Protein AF-A0A6B9FVR4-F1 (afdb_monomer_lite)

Radius of gyration: 18.65 Å; chains: 1; bounding box: 41×23×58 Å

Sequence (85 aa):
MRWAVGISGRSKVYAADVTMIFPGAGRGRPRGRYVPDQVSVATETIMADMSGRSVTWRRGTKGQLHTRLCTLRLRSATTTVMPTL

Organism: NCBI:txid908290

Foldseek 3Di:
DDDDDPDDQQFWWAALPWDFDLPPDDPDDRDPGTDTPDDTDGNNVVVVPDDFDWDWDDDDDPDIDIDTDDDHDIGGPDPDDDDDD

Secondary structure (DSSP, 8-state):
--------TTSEEEETT--EEPPP--SSS---S-EESS--EEHHHHHHHS-PEEEEE--STT-PEEEEE----EEE--S--PPP-

Structure (mmCIF, N/CA/C/O backbone):
data_AF-A0A6B9FVR4-F1
#
_entry.id   AF-A0A6B9FVR4-F1
#
loop_
_atom_site.group_PDB
_atom_site.id
_atom_site.type_symbol
_atom_site.label_atom_id
_atom_site.label_alt_id
_atom_site.label_comp_id
_atom_site.label_asym_id
_atom_site.label_entity_id
_atom_site.label_seq_id
_atom_site.pdbx_PDB_ins_code
_atom_site.Cartn_x
_atom_site.Cartn_y
_atom_site.Cartn_z
_atom_site.occupancy
_atom_site.B_iso_or_equiv
_atom_site.auth_seq_id
_atom_site.auth_comp_id
_atom_site.auth_asym_id
_atom_site.auth_atom_id
_atom_site.pdbx_PDB_model_num
ATOM 1 N N . MET A 1 1 ? 11.437 -12.831 10.445 1.00 34.84 1 MET A N 1
ATOM 2 C CA . MET A 1 1 ? 10.997 -11.699 11.292 1.00 34.84 1 MET A CA 1
ATOM 3 C C . MET A 1 1 ? 10.409 -10.614 10.394 1.00 34.84 1 MET A C 1
ATOM 5 O O . MET A 1 1 ? 11.011 -10.333 9.367 1.00 34.84 1 MET A O 1
ATOM 9 N N . ARG A 1 2 ? 9.213 -10.088 10.694 1.00 48.78 2 ARG A N 1
ATOM 10 C CA . ARG A 1 2 ? 8.508 -9.088 9.866 1.00 48.78 2 ARG A CA 1
ATOM 11 C C . ARG A 1 2 ? 8.394 -7.799 10.674 1.00 48.78 2 ARG A C 1
ATOM 13 O O . ARG A 1 2 ? 7.532 -7.687 11.535 1.00 48.78 2 ARG A O 1
ATOM 20 N N . TRP A 1 3 ? 9.324 -6.882 10.461 1.00 43.22 3 TRP A N 1
ATOM 21 C CA . TRP A 1 3 ? 9.260 -5.538 11.018 1.00 43.22 3 TRP A CA 1
ATOM 22 C C . TRP A 1 3 ? 8.157 -4.749 10.299 1.00 43.22 3 TRP A C 1
ATOM 24 O O . TRP A 1 3 ? 7.983 -4.880 9.088 1.00 43.22 3 TRP A O 1
ATOM 34 N N . ALA A 1 4 ? 7.398 -3.955 11.052 1.00 51.75 4 ALA A N 1
ATOM 35 C CA . ALA A 1 4 ? 6.433 -3.002 10.522 1.00 51.75 4 ALA A CA 1
ATOM 36 C C . ALA A 1 4 ? 7.018 -1.601 10.718 1.00 51.75 4 ALA A C 1
ATOM 38 O O . ALA A 1 4 ? 7.229 -1.170 11.848 1.00 51.75 4 ALA A O 1
ATOM 39 N N . VAL A 1 5 ? 7.322 -0.910 9.622 1.00 61.44 5 VAL A N 1
ATOM 40 C CA . VAL A 1 5 ? 7.736 0.498 9.649 1.00 61.44 5 VAL A CA 1
ATOM 41 C C . VAL A 1 5 ? 6.499 1.340 9.353 1.00 61.44 5 VAL A C 1
ATOM 43 O O . VAL A 1 5 ? 5.756 1.035 8.422 1.00 61.44 5 VAL A O 1
ATOM 46 N N . GLY A 1 6 ? 6.258 2.381 10.152 1.00 69.88 6 GLY A N 1
ATOM 47 C CA . GLY A 1 6 ? 5.235 3.385 9.858 1.00 69.88 6 GLY A CA 1
ATOM 48 C C . GLY A 1 6 ? 5.639 4.178 8.618 1.00 69.88 6 GLY A C 1
ATOM 49 O O . GLY A 1 6 ? 6.452 5.094 8.706 1.00 69.88 6 GLY A O 1
ATOM 50 N N . ILE A 1 7 ? 5.126 3.787 7.453 1.00 74.62 7 ILE A N 1
ATOM 51 C CA . ILE A 1 7 ? 5.406 4.446 6.173 1.00 74.62 7 ILE A CA 1
ATOM 52 C C . ILE A 1 7 ? 4.423 5.607 5.994 1.00 74.62 7 ILE A C 1
ATOM 54 O O . ILE A 1 7 ? 3.230 5.466 6.262 1.00 74.62 7 ILE A O 1
ATOM 58 N N . SER A 1 8 ? 4.914 6.762 5.538 1.00 80.44 8 SER A N 1
ATOM 59 C CA . SER A 1 8 ? 4.045 7.899 5.220 1.00 80.44 8 SER A CA 1
ATOM 60 C C . SER A 1 8 ? 3.219 7.614 3.960 1.00 80.44 8 SER A C 1
ATOM 62 O O . SER A 1 8 ? 3.739 7.051 2.999 1.00 80.44 8 SER A O 1
ATOM 64 N N . GLY A 1 9 ? 1.962 8.065 3.902 1.00 80.00 9 GLY A N 1
ATOM 65 C CA . GLY A 1 9 ? 1.114 7.881 2.712 1.00 80.00 9 GLY A CA 1
ATOM 66 C C . GLY A 1 9 ? 1.721 8.452 1.419 1.00 80.00 9 GLY A C 1
ATOM 67 O O . GLY A 1 9 ? 1.531 7.900 0.335 1.00 80.00 9 GLY A O 1
ATOM 68 N N . ARG A 1 10 ? 2.547 9.501 1.543 1.00 84.00 10 ARG A N 1
ATOM 69 C CA . ARG A 1 10 ? 3.246 10.163 0.428 1.00 84.00 10 ARG A CA 1
ATOM 70 C C . ARG A 1 10 ? 4.500 9.430 -0.048 1.00 84.00 10 ARG A C 1
ATOM 72 O O . ARG A 1 10 ? 5.045 9.783 -1.093 1.00 84.00 10 ARG A O 1
ATOM 79 N N . SER A 1 11 ? 4.975 8.430 0.692 1.00 84.00 11 SER A N 1
ATOM 80 C CA . SER A 1 11 ? 6.152 7.655 0.307 1.00 84.00 11 SER A CA 1
ATOM 81 C C . SER A 1 11 ? 5.888 6.900 -0.995 1.00 84.00 11 SER A C 1
ATOM 83 O O . SER A 1 11 ? 4.833 6.283 -1.169 1.00 84.00 11 SER A O 1
ATOM 85 N N . LYS A 1 12 ? 6.865 6.943 -1.904 1.00 85.94 12 LYS A N 1
ATOM 86 C CA . LYS A 1 12 ? 6.845 6.180 -3.153 1.00 85.94 12 LYS A CA 1
ATOM 87 C C . LYS A 1 12 ? 7.270 4.741 -2.890 1.00 85.94 12 LYS A C 1
ATOM 89 O O . LYS A 1 12 ? 8.311 4.489 -2.281 1.00 85.94 12 LYS A O 1
ATOM 94 N N . VAL A 1 13 ? 6.457 3.808 -3.360 1.00 84.62 13 VAL A N 1
ATOM 95 C CA . VAL A 1 13 ? 6.650 2.370 -3.197 1.00 84.62 13 VAL A CA 1
ATOM 96 C C . VAL A 1 13 ? 6.379 1.664 -4.519 1.00 84.62 13 VAL A C 1
ATOM 98 O O . VAL A 1 13 ? 5.639 2.157 -5.372 1.00 84.62 13 VAL A O 1
ATOM 101 N N . TYR A 1 14 ? 6.994 0.504 -4.673 1.00 85.75 14 TYR A N 1
ATOM 102 C CA . TYR A 1 14 ? 6.675 -0.461 -5.710 1.00 85.75 14 TYR A CA 1
ATOM 103 C C . TYR A 1 14 ? 5.926 -1.643 -5.092 1.00 85.75 14 TYR A C 1
ATOM 105 O O . TYR A 1 14 ? 6.069 -1.930 -3.892 1.00 85.75 14 TYR A O 1
ATOM 113 N N . ALA A 1 15 ? 5.160 -2.350 -5.920 1.00 79.06 15 ALA A N 1
ATOM 114 C CA . ALA A 1 15 ? 4.593 -3.634 -5.543 1.00 79.06 15 ALA A CA 1
ATOM 115 C C . ALA A 1 15 ? 5.716 -4.652 -5.243 1.00 79.06 15 ALA A C 1
ATOM 117 O O . ALA A 1 15 ? 6.873 -4.480 -5.641 1.00 79.06 15 ALA A O 1
ATOM 118 N N . ALA A 1 16 ? 5.415 -5.677 -4.441 1.00 78.88 16 ALA A N 1
ATOM 119 C CA . ALA A 1 16 ? 6.433 -6.623 -3.969 1.00 78.88 16 ALA A CA 1
ATOM 120 C C . ALA A 1 16 ? 7.082 -7.449 -5.094 1.00 78.88 16 ALA A C 1
ATOM 122 O O . ALA A 1 16 ? 8.192 -7.946 -4.912 1.00 78.88 16 ALA A O 1
ATOM 123 N N . ASP A 1 17 ? 6.387 -7.591 -6.216 1.00 77.94 17 ASP A N 1
ATOM 124 C CA . ASP A 1 17 ? 6.741 -8.330 -7.427 1.00 77.94 17 ASP A CA 1
ATOM 125 C C . ASP A 1 17 ? 7.565 -7.510 -8.433 1.00 77.94 17 ASP A C 1
ATOM 127 O O . ASP A 1 17 ? 7.952 -8.045 -9.469 1.00 77.94 17 ASP A O 1
ATOM 131 N N . VAL A 1 18 ? 7.885 -6.244 -8.126 1.00 80.12 18 VAL A N 1
ATOM 132 C CA . VAL A 1 18 ? 8.684 -5.392 -9.019 1.00 80.12 18 VAL A CA 1
ATOM 133 C C . VAL A 1 18 ? 10.027 -6.046 -9.349 1.00 80.12 18 VAL A C 1
ATOM 135 O O . VAL A 1 18 ? 10.815 -6.408 -8.457 1.00 80.12 18 VAL A O 1
ATOM 138 N N . THR A 1 19 ? 10.306 -6.151 -10.644 1.00 79.00 19 THR A N 1
ATOM 139 C CA . THR A 1 19 ? 11.548 -6.704 -11.170 1.00 79.00 19 THR A CA 1
ATOM 140 C C . THR A 1 19 ? 12.419 -5.579 -11.714 1.00 79.00 19 THR A C 1
ATOM 142 O O . THR A 1 19 ? 11.972 -4.654 -12.387 1.00 79.00 19 THR A O 1
ATOM 145 N N . MET A 1 20 ? 13.710 -5.637 -11.400 1.00 75.00 20 MET A N 1
ATOM 146 C CA . MET A 1 20 ? 14.684 -4.706 -11.958 1.00 75.00 20 MET A CA 1
ATOM 147 C C . MET A 1 20 ? 15.127 -5.252 -13.312 1.00 75.00 20 MET A C 1
ATOM 149 O O . MET A 1 20 ? 15.916 -6.192 -13.376 1.00 75.00 20 MET A O 1
ATOM 153 N N . ILE A 1 21 ? 14.607 -4.678 -14.392 1.00 76.50 21 ILE A N 1
ATOM 154 C CA . ILE A 1 21 ? 14.971 -5.064 -15.754 1.00 76.50 21 ILE A CA 1
ATOM 155 C C . ILE A 1 21 ? 16.156 -4.235 -16.240 1.00 76.50 21 ILE A C 1
ATOM 157 O O . ILE A 1 21 ? 16.258 -3.026 -16.001 1.00 76.50 21 ILE A O 1
ATOM 161 N N . PHE A 1 22 ? 17.076 -4.899 -16.942 1.00 68.81 22 PHE A N 1
ATOM 162 C CA . PHE A 1 22 ? 18.067 -4.184 -17.729 1.00 68.81 22 PHE A CA 1
ATOM 163 C C . PHE A 1 22 ? 17.333 -3.561 -18.922 1.00 68.81 22 PHE A C 1
ATOM 165 O O . PHE A 1 22 ? 16.723 -4.296 -19.705 1.00 68.81 22 PHE A O 1
ATOM 172 N N . PRO A 1 23 ? 17.329 -2.228 -19.072 1.00 66.44 23 P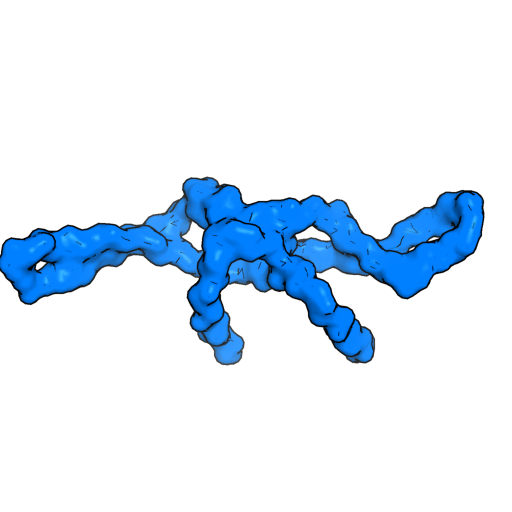RO A N 1
ATOM 173 C CA . PRO A 1 23 ? 16.681 -1.618 -20.220 1.00 66.44 23 PRO A CA 1
ATOM 174 C C . PRO A 1 23 ? 17.416 -2.081 -21.483 1.00 66.44 23 PRO A C 1
ATOM 176 O O . PRO A 1 23 ? 18.623 -1.867 -21.604 1.00 66.44 23 PRO A O 1
ATOM 179 N N . GLY A 1 24 ? 16.698 -2.715 -22.416 1.00 63.31 24 GLY A N 1
ATOM 180 C CA . GLY A 1 24 ? 17.259 -3.108 -23.708 1.00 63.31 24 GLY A CA 1
ATOM 181 C C . GLY A 1 24 ? 17.998 -1.928 -24.342 1.00 63.31 24 GLY A C 1
ATOM 182 O O . GLY A 1 24 ? 17.499 -0.799 -24.335 1.00 63.3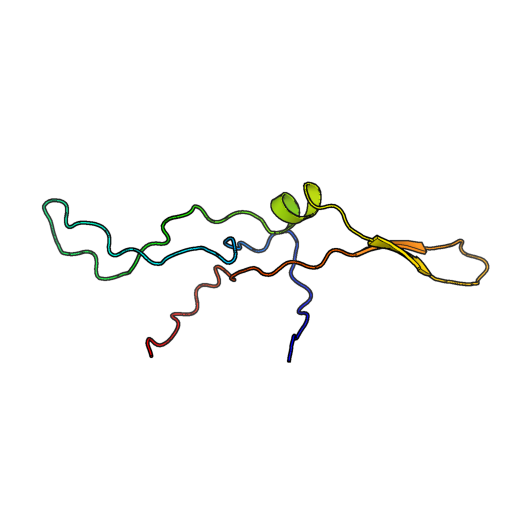1 24 GLY A O 1
ATOM 183 N N . ALA A 1 25 ? 19.221 -2.164 -24.817 1.00 59.38 25 ALA A N 1
ATOM 184 C CA . ALA A 1 25 ? 20.086 -1.111 -25.328 1.00 59.38 25 ALA A CA 1
ATOM 185 C C . ALA A 1 25 ? 19.494 -0.499 -26.613 1.00 59.38 25 ALA A C 1
ATOM 187 O O . ALA A 1 25 ? 19.722 -0.986 -27.715 1.00 59.38 25 ALA A O 1
ATOM 188 N N . GLY A 1 26 ? 18.727 0.586 -26.482 1.00 65.94 26 GLY A N 1
ATOM 189 C CA . GLY A 1 26 ? 18.482 1.502 -27.596 1.00 65.94 26 GLY A CA 1
ATOM 190 C C . GLY A 1 26 ? 19.799 2.164 -28.019 1.00 65.94 26 GLY A C 1
ATOM 191 O O . GLY A 1 26 ? 20.684 2.344 -27.181 1.00 65.94 26 GLY A O 1
ATOM 192 N N . ARG A 1 27 ? 19.946 2.513 -29.309 1.00 65.88 27 ARG A N 1
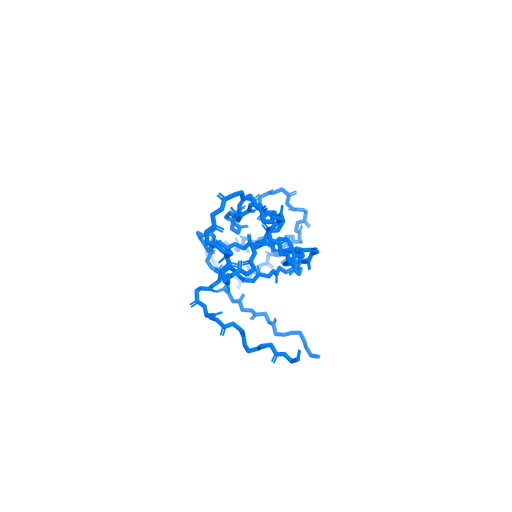ATOM 193 C CA . ARG A 1 27 ? 21.155 3.170 -29.855 1.00 65.88 27 ARG A CA 1
ATOM 194 C C . ARG A 1 27 ? 21.631 4.304 -28.929 1.00 65.88 27 ARG A C 1
ATOM 196 O O . ARG A 1 27 ? 20.893 5.259 -28.704 1.00 65.88 27 ARG A O 1
ATOM 203 N N . GLY A 1 28 ? 22.859 4.199 -28.411 1.00 72.75 28 GLY A N 1
ATOM 204 C CA . GLY A 1 28 ? 23.466 5.177 -27.501 1.00 72.75 28 GLY A CA 1
ATOM 205 C C . GLY A 1 28 ? 24.315 4.535 -26.397 1.00 72.75 28 GLY A C 1
ATOM 206 O O . GLY A 1 28 ? 24.556 3.329 -26.402 1.00 72.75 28 GLY A O 1
ATOM 207 N N . ARG A 1 29 ? 24.786 5.348 -25.440 1.00 65.50 29 ARG A N 1
ATOM 208 C CA . ARG A 1 29 ? 25.549 4.874 -24.271 1.00 65.50 29 ARG A CA 1
ATOM 209 C C . ARG A 1 29 ? 24.697 3.874 -23.472 1.00 65.50 29 ARG A C 1
ATOM 211 O O . ARG A 1 29 ? 23.583 4.241 -23.088 1.00 65.50 29 ARG A O 1
ATOM 218 N N . PRO A 1 30 ? 25.201 2.661 -23.175 1.00 64.44 30 PRO A N 1
ATOM 219 C CA . PRO A 1 30 ? 24.482 1.696 -22.353 1.00 64.44 30 PRO A CA 1
ATOM 220 C C . PRO A 1 30 ? 24.041 2.341 -21.040 1.00 64.44 30 PRO A C 1
ATOM 222 O O . PRO A 1 30 ? 24.838 2.984 -20.347 1.00 64.44 30 PRO A O 1
ATOM 225 N N . ARG A 1 31 ? 22.757 2.208 -20.701 1.00 66.81 31 ARG A N 1
ATOM 226 C CA . ARG A 1 31 ? 22.245 2.701 -19.423 1.00 66.81 31 ARG A CA 1
ATOM 227 C C . ARG A 1 31 ? 22.876 1.862 -18.313 1.00 66.81 31 ARG A C 1
ATOM 229 O O . ARG A 1 31 ? 22.627 0.670 -18.219 1.00 66.81 31 ARG A O 1
ATOM 236 N N . GLY A 1 32 ? 23.689 2.494 -17.468 1.00 65.75 32 GLY A N 1
ATOM 237 C CA . GLY A 1 32 ? 24.393 1.815 -16.373 1.00 65.75 32 GLY A CA 1
ATOM 238 C C . GLY A 1 32 ? 23.531 1.501 -15.145 1.00 65.75 32 GLY A C 1
ATOM 239 O O . GLY A 1 32 ? 24.059 1.025 -14.147 1.00 65.75 32 GLY A O 1
ATOM 240 N N . ARG A 1 33 ? 22.227 1.807 -15.168 1.00 70.62 33 ARG A N 1
ATOM 241 C CA . ARG A 1 33 ? 21.313 1.562 -14.044 1.00 70.62 33 ARG A CA 1
ATOM 242 C C . ARG A 1 33 ? 20.165 0.672 -14.494 1.00 70.62 33 ARG A C 1
ATOM 244 O O . ARG A 1 33 ? 19.540 0.949 -15.517 1.00 70.62 33 ARG A O 1
ATOM 251 N N . TYR A 1 34 ? 19.888 -0.355 -13.695 1.00 70.69 34 TYR A N 1
ATOM 252 C CA . TYR A 1 34 ? 18.660 -1.130 -13.803 1.00 70.69 34 TYR A CA 1
ATOM 253 C C . TYR A 1 34 ? 17.452 -0.211 -13.600 1.00 70.69 34 TYR A C 1
ATOM 255 O O . TYR A 1 34 ? 17.490 0.702 -12.769 1.00 70.69 34 TYR A O 1
ATOM 263 N N . VAL A 1 35 ? 16.387 -0.460 -14.355 1.00 74.94 35 VAL A N 1
ATOM 264 C CA . VAL A 1 35 ? 15.142 0.308 -14.293 1.00 74.94 35 VAL A CA 1
ATOM 265 C C . VAL A 1 35 ? 14.058 -0.617 -13.737 1.00 74.94 35 VAL A C 1
ATOM 267 O O . VAL A 1 35 ? 14.025 -1.788 -14.119 1.00 74.94 35 VAL A O 1
ATOM 270 N N . PRO A 1 36 ? 13.199 -0.146 -12.820 1.00 79.81 36 PRO A N 1
ATOM 271 C CA . PRO A 1 36 ? 12.036 -0.924 -12.417 1.00 79.81 36 PRO A CA 1
ATOM 272 C C . PRO A 1 36 ? 11.110 -1.127 -13.623 1.00 79.81 36 PRO A C 1
ATOM 274 O O . PRO A 1 36 ? 10.874 -0.201 -14.399 1.00 79.81 36 PRO A O 1
ATOM 277 N N . ASP A 1 37 ? 10.586 -2.336 -13.777 1.00 79.19 37 ASP A N 1
ATOM 278 C CA . ASP A 1 37 ? 9.581 -2.681 -14.788 1.00 79.19 37 ASP A CA 1
ATOM 279 C C . ASP A 1 37 ? 8.216 -2.014 -14.540 1.00 79.19 37 ASP A C 1
ATOM 281 O O . ASP A 1 37 ? 7.414 -1.880 -15.464 1.00 79.19 37 ASP A O 1
ATOM 285 N N . GLN A 1 38 ? 7.974 -1.549 -13.311 1.00 79.88 38 GLN A N 1
ATOM 286 C CA . GLN A 1 38 ? 6.739 -0.895 -12.886 1.00 79.88 38 GLN A CA 1
ATOM 287 C C . GLN A 1 38 ? 6.962 0.551 -12.415 1.00 79.88 38 GLN A C 1
ATOM 289 O O . GLN A 1 38 ? 8.013 0.927 -11.888 1.00 79.88 38 GLN A O 1
ATOM 294 N N . VAL A 1 39 ? 5.925 1.380 -12.563 1.00 80.31 39 VAL A N 1
ATOM 295 C CA . VAL A 1 39 ? 5.928 2.778 -12.109 1.00 80.31 39 VAL A CA 1
ATOM 296 C C . VAL A 1 39 ? 5.790 2.845 -10.586 1.00 80.31 39 VAL A C 1
ATOM 298 O O . VAL A 1 39 ? 5.011 2.109 -9.987 1.00 80.31 39 VAL A O 1
ATOM 301 N N . SER A 1 40 ? 6.517 3.766 -9.945 1.00 82.38 40 SER A N 1
ATOM 302 C CA . SER A 1 40 ? 6.367 4.010 -8.503 1.00 82.38 40 SER A CA 1
ATOM 303 C C . SER A 1 40 ? 5.001 4.628 -8.168 1.00 82.38 40 SER A C 1
ATOM 305 O O . SER A 1 40 ? 4.601 5.644 -8.746 1.00 82.38 40 SER A O 1
ATOM 307 N N . VAL A 1 41 ? 4.308 4.063 -7.181 1.00 84.25 41 VAL A N 1
ATOM 308 C CA . VAL A 1 41 ? 2.978 4.506 -6.734 1.00 84.25 41 VAL A CA 1
ATOM 309 C C . VAL A 1 41 ? 3.078 5.083 -5.318 1.00 84.25 41 VAL A C 1
ATOM 311 O O . VAL A 1 41 ? 3.994 4.760 -4.560 1.00 84.25 41 VAL A O 1
ATOM 314 N N . ALA A 1 42 ? 2.188 6.014 -4.964 1.00 84.69 42 ALA A N 1
ATOM 315 C CA . ALA A 1 42 ? 2.110 6.509 -3.591 1.00 84.69 42 ALA A CA 1
ATOM 316 C C . ALA A 1 42 ? 1.540 5.422 -2.669 1.00 84.69 42 ALA A C 1
ATOM 318 O O . ALA A 1 42 ? 0.594 4.722 -3.029 1.00 84.69 42 ALA A O 1
ATOM 319 N N . THR A 1 43 ? 2.095 5.303 -1.464 1.00 84.31 43 THR A N 1
ATOM 320 C CA . THR A 1 43 ? 1.671 4.291 -0.484 1.00 84.31 43 THR A CA 1
ATOM 321 C C . THR A 1 43 ? 0.179 4.409 -0.163 1.00 84.31 43 THR A C 1
ATOM 323 O O . THR A 1 43 ? -0.519 3.403 -0.092 1.00 84.31 43 THR A O 1
ATOM 326 N N . GLU A 1 44 ? -0.326 5.636 -0.034 1.00 84.25 44 GLU A N 1
ATOM 327 C CA . GLU A 1 44 ? -1.738 5.917 0.236 1.00 84.25 44 GLU A CA 1
ATOM 328 C C . GLU A 1 44 ? -2.671 5.394 -0.859 1.00 84.25 44 GLU A C 1
ATOM 330 O O . GLU A 1 44 ? -3.709 4.825 -0.542 1.00 84.25 44 GLU A O 1
ATOM 335 N N . THR A 1 45 ? -2.283 5.502 -2.133 1.00 85.69 45 THR A N 1
ATOM 336 C CA . THR A 1 45 ? -3.081 4.990 -3.257 1.00 85.69 45 THR A CA 1
ATOM 337 C C . THR A 1 45 ? -3.279 3.479 -3.154 1.00 85.69 45 THR A C 1
ATOM 339 O O . THR A 1 45 ? -4.385 2.990 -3.348 1.00 85.69 45 THR A O 1
ATOM 342 N N . ILE A 1 46 ? -2.228 2.742 -2.784 1.00 83.56 46 ILE A N 1
ATOM 343 C CA . ILE A 1 46 ? -2.303 1.286 -2.602 1.00 83.56 46 ILE A CA 1
ATOM 344 C C . ILE A 1 46 ? -3.114 0.936 -1.344 1.00 83.56 46 ILE A C 1
ATOM 346 O O . ILE A 1 46 ? -3.876 -0.028 -1.328 1.00 83.56 46 ILE A O 1
ATOM 350 N N . MET A 1 47 ? -2.961 1.716 -0.271 1.00 82.00 47 MET A N 1
ATOM 351 C CA . MET A 1 47 ? -3.698 1.493 0.974 1.00 82.00 47 MET A CA 1
ATOM 352 C C . MET A 1 47 ? -5.193 1.812 0.855 1.00 82.00 47 MET A C 1
ATOM 354 O O . MET A 1 47 ? -5.989 1.163 1.531 1.00 82.00 47 MET A O 1
ATOM 358 N N . ALA A 1 48 ? -5.575 2.781 0.020 1.00 84.25 48 ALA A N 1
ATOM 359 C CA . ALA A 1 48 ? -6.968 3.163 -0.204 1.00 84.25 48 ALA A CA 1
ATOM 360 C C . ALA A 1 48 ? -7.783 2.024 -0.833 1.00 84.25 48 ALA A C 1
ATOM 362 O O . ALA A 1 48 ? -8.917 1.786 -0.417 1.00 84.25 48 ALA A O 1
ATOM 363 N N . ASP A 1 49 ? -7.178 1.290 -1.770 1.00 84.06 49 ASP A N 1
ATOM 364 C CA . ASP A 1 49 ? -7.801 0.152 -2.455 1.00 84.06 49 ASP A CA 1
ATOM 365 C C . ASP A 1 49 ? -7.869 -1.113 -1.574 1.00 84.06 49 ASP A C 1
ATOM 367 O O . ASP A 1 49 ? -8.678 -2.014 -1.784 1.00 84.06 49 ASP A O 1
ATOM 371 N N . MET A 1 50 ? -7.050 -1.188 -0.521 1.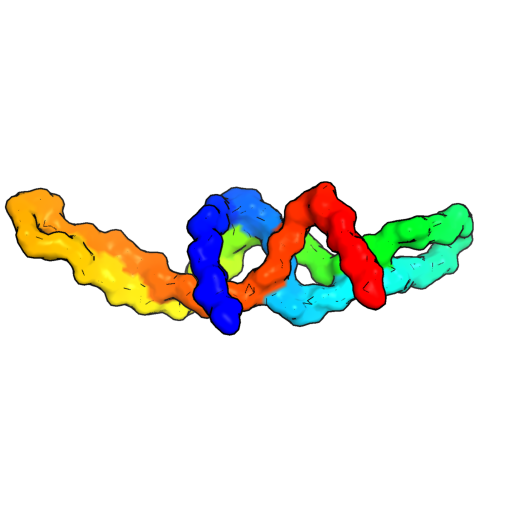00 82.69 50 MET A N 1
ATOM 372 C CA . MET A 1 50 ? -6.931 -2.398 0.288 1.00 82.69 50 MET A CA 1
ATOM 373 C C . MET A 1 50 ? -8.048 -2.568 1.326 1.00 82.69 50 MET A C 1
ATOM 375 O O . MET A 1 50 ? -8.373 -1.666 2.104 1.00 82.69 50 MET A O 1
ATOM 379 N N . SER A 1 51 ? -8.544 -3.803 1.457 1.00 81.62 51 SER A N 1
ATOM 380 C CA . SER A 1 51 ? -9.381 -4.225 2.580 1.00 81.62 51 SER A CA 1
ATOM 381 C C . SER A 1 51 ? -8.567 -4.388 3.875 1.00 81.62 51 SER A C 1
ATOM 383 O O . SER A 1 51 ? -7.863 -5.378 4.063 1.00 81.62 51 SER A O 1
ATOM 385 N N . GLY A 1 52 ? -8.664 -3.416 4.780 1.00 81.94 52 GLY A N 1
ATOM 386 C CA . GLY A 1 52 ? -8.074 -3.486 6.122 1.00 81.94 52 GLY A CA 1
ATOM 387 C C . GLY A 1 52 ? -9.001 -4.038 7.199 1.00 81.94 52 GLY A C 1
ATOM 388 O O . GLY A 1 52 ? -10.219 -4.080 7.035 1.00 81.94 52 GLY A O 1
ATOM 389 N N . ARG A 1 53 ? -8.421 -4.373 8.353 1.00 84.62 53 ARG A N 1
ATOM 390 C CA . ARG A 1 53 ? -9.145 -4.668 9.588 1.00 84.62 53 ARG A CA 1
ATOM 391 C C . ARG A 1 53 ? -9.377 -3.377 10.362 1.00 84.62 53 ARG A C 1
ATOM 393 O O . ARG A 1 53 ? -8.427 -2.709 10.772 1.00 84.62 53 ARG A O 1
ATOM 400 N N . SER A 1 54 ? -10.641 -3.044 10.585 1.00 86.19 54 SER A N 1
ATOM 401 C CA . SER A 1 54 ? -11.000 -1.954 11.487 1.00 86.19 54 SER A CA 1
ATOM 402 C C . SER A 1 54 ? -10.685 -2.361 12.921 1.00 86.19 54 SER A C 1
ATOM 404 O O . SER A 1 54 ? -11.101 -3.425 13.383 1.00 86.19 54 SER A O 1
ATOM 406 N N . VAL A 1 55 ? -9.932 -1.521 13.617 1.00 85.50 55 VAL A N 1
ATOM 407 C CA . VAL A 1 55 ? -9.643 -1.679 15.037 1.00 85.50 55 VAL A CA 1
ATOM 408 C C . VAL A 1 55 ? -10.191 -0.462 15.750 1.00 85.50 55 VAL A C 1
ATOM 410 O O . VAL A 1 55 ? -9.882 0.679 15.406 1.00 85.50 55 VAL A O 1
ATOM 413 N N . THR A 1 56 ? -11.021 -0.724 16.747 1.00 85.31 56 THR A N 1
ATOM 414 C CA . THR A 1 56 ? -11.457 0.274 17.706 1.00 85.31 56 THR A CA 1
ATOM 415 C C . THR A 1 56 ? -10.668 0.080 18.982 1.00 85.31 56 THR A C 1
ATOM 417 O O . THR A 1 56 ? -10.533 -1.031 19.495 1.00 85.31 56 THR A O 1
ATOM 420 N N . TRP A 1 57 ? -10.102 1.161 19.498 1.00 79.81 57 TRP A N 1
ATOM 421 C CA . TRP A 1 57 ? -9.489 1.147 20.818 1.00 79.81 57 TRP A CA 1
ATOM 422 C C . TRP A 1 57 ? -9.972 2.347 21.625 1.00 79.81 57 TRP A C 1
ATOM 424 O O . TRP A 1 57 ? -10.558 3.285 21.080 1.00 79.81 57 TRP A O 1
ATOM 434 N N . ARG A 1 58 ? -9.666 2.311 22.929 1.00 77.50 58 ARG A N 1
ATOM 435 C CA . ARG A 1 58 ? -10.077 3.226 24.015 1.00 77.50 58 ARG A CA 1
ATOM 436 C C . ARG A 1 58 ? -11.376 2.817 24.718 1.00 77.50 58 ARG A C 1
ATOM 438 O O . ARG A 1 58 ? -12.407 2.588 24.099 1.00 77.50 58 ARG A O 1
ATOM 445 N N . ARG A 1 59 ? -11.305 2.806 26.052 1.00 66.06 59 ARG A N 1
ATOM 446 C CA . ARG A 1 59 ? -12.441 2.806 26.978 1.00 66.06 59 ARG A CA 1
ATOM 447 C C . ARG A 1 59 ? -12.277 4.071 27.832 1.00 66.06 59 ARG A C 1
ATOM 449 O O . ARG A 1 59 ? -11.452 4.091 28.735 1.00 66.06 59 ARG A O 1
ATOM 456 N N . GLY A 1 60 ? -12.935 5.165 27.455 1.00 73.31 60 GLY A N 1
ATOM 457 C CA . GLY A 1 60 ? -12.791 6.471 28.109 1.00 73.31 60 GLY A CA 1
ATOM 458 C C . GLY A 1 60 ? -13.808 7.490 27.589 1.00 73.31 60 GLY A C 1
ATOM 459 O O . GLY A 1 60 ? -14.490 7.235 26.600 1.00 73.31 60 GLY A O 1
ATOM 460 N N . THR A 1 61 ? -13.905 8.652 28.234 1.00 76.88 61 THR A N 1
ATOM 461 C CA . THR A 1 61 ? -14.992 9.636 28.037 1.00 76.88 61 THR A CA 1
ATOM 462 C C . THR A 1 61 ? -14.950 10.387 26.703 1.00 76.88 61 THR A C 1
ATOM 464 O O . THR A 1 61 ? -15.905 11.066 26.350 1.00 76.88 61 THR A O 1
ATOM 467 N N . LYS A 1 62 ? -13.857 10.266 25.939 1.00 76.75 62 LYS A N 1
ATOM 468 C CA . LYS A 1 62 ? -13.633 11.006 24.683 1.00 76.75 62 LYS A CA 1
ATOM 469 C C . LYS A 1 62 ? -14.057 10.234 23.420 1.00 76.75 62 LYS A C 1
ATOM 471 O O . LYS A 1 62 ? -13.642 10.589 22.322 1.00 76.75 62 LYS A O 1
ATOM 476 N N . GLY A 1 63 ? -14.866 9.185 23.579 1.00 76.81 63 GLY A N 1
ATOM 477 C CA . GLY A 1 63 ? -15.334 8.335 22.481 1.00 76.81 63 GLY A CA 1
ATOM 478 C C . GLY A 1 63 ? -14.311 7.286 22.030 1.00 76.81 63 GLY A C 1
ATOM 479 O O . GLY A 1 63 ? -13.124 7.342 22.368 1.00 76.81 63 GLY A O 1
ATOM 480 N N . GLN A 1 64 ? -14.795 6.287 21.287 1.00 78.25 64 GLN A N 1
ATOM 481 C CA . GLN A 1 64 ? -13.954 5.235 20.715 1.00 78.25 64 GLN A CA 1
ATOM 482 C C . GLN A 1 64 ? -13.160 5.791 19.535 1.00 78.25 64 GLN A C 1
ATOM 484 O O . GLN A 1 64 ? -13.699 6.504 18.690 1.00 78.25 64 GLN A O 1
ATOM 489 N N . LEU A 1 65 ? -11.870 5.460 19.468 1.00 82.62 65 LEU A N 1
ATOM 490 C CA . LEU A 1 65 ? -11.062 5.804 18.307 1.00 82.62 65 LEU A CA 1
ATOM 491 C C . LEU A 1 65 ? -11.133 4.658 17.307 1.00 82.62 65 LEU A C 1
ATOM 493 O O . LEU A 1 65 ? -10.768 3.529 17.635 1.00 82.62 65 LEU A O 1
ATOM 497 N N . HIS A 1 66 ? -11.577 4.974 16.096 1.00 81.38 66 HIS A N 1
ATOM 498 C CA . HIS A 1 66 ? -11.630 4.046 14.977 1.00 81.38 66 HIS A CA 1
ATOM 499 C C . HIS A 1 66 ? -10.385 4.231 14.112 1.00 81.38 66 HIS A C 1
ATOM 501 O O . HIS A 1 66 ? -10.046 5.348 13.728 1.00 81.38 66 HIS A O 1
ATOM 507 N N . THR A 1 67 ? -9.707 3.137 13.790 1.00 84.56 67 THR A N 1
ATOM 508 C CA . THR A 1 67 ? -8.652 3.120 12.777 1.00 84.56 67 THR A CA 1
ATOM 509 C C . THR A 1 67 ? -8.806 1.903 11.875 1.00 84.56 67 THR A C 1
ATOM 511 O O . THR A 1 67 ? -9.457 0.922 12.243 1.00 84.56 67 THR A O 1
ATOM 514 N N . ARG A 1 68 ? -8.175 1.940 10.703 1.00 83.00 68 ARG A N 1
ATOM 515 C CA . ARG A 1 68 ? -8.107 0.817 9.771 1.00 83.00 68 ARG A CA 1
ATOM 516 C C . ARG A 1 68 ? -6.655 0.391 9.617 1.00 83.00 68 ARG A C 1
ATOM 518 O O . ARG A 1 68 ? -5.814 1.187 9.213 1.00 83.00 68 ARG A O 1
ATOM 525 N N . LEU A 1 69 ? -6.371 -0.865 9.941 1.00 81.38 69 LEU A N 1
ATOM 526 C CA . LEU A 1 69 ? -5.045 -1.452 9.800 1.00 81.38 69 LEU A CA 1
ATOM 527 C C . LEU A 1 69 ? -5.027 -2.435 8.630 1.00 81.38 69 LEU A C 1
ATOM 529 O O . LEU A 1 69 ? -5.852 -3.343 8.551 1.00 81.38 69 LEU A O 1
ATOM 533 N N . CYS A 1 70 ? -4.054 -2.263 7.743 1.00 81.94 70 CYS A N 1
ATOM 534 C CA . CYS A 1 70 ? -3.822 -3.100 6.572 1.00 81.94 70 CYS A CA 1
ATOM 535 C C . CYS A 1 70 ? -2.413 -3.699 6.654 1.00 81.94 70 CYS A C 1
ATOM 537 O O . CYS A 1 70 ? -1.491 -3.043 7.140 1.00 81.94 70 CYS A O 1
ATOM 539 N N . THR A 1 71 ? -2.218 -4.920 6.159 1.00 82.38 71 THR A N 1
ATOM 540 C CA . THR A 1 71 ? -0.889 -5.543 6.064 1.00 82.38 71 THR A CA 1
ATOM 541 C C . THR A 1 71 ? -0.559 -5.831 4.612 1.00 82.38 71 THR A C 1
ATOM 543 O O . THR A 1 71 ? -1.249 -6.623 3.977 1.00 82.38 71 THR A O 1
ATOM 546 N N . LEU A 1 72 ? 0.519 -5.233 4.108 1.00 79.38 72 LEU A N 1
ATOM 547 C CA . LEU A 1 72 ? 0.983 -5.425 2.738 1.00 79.38 72 LEU A CA 1
ATOM 548 C C . LEU A 1 72 ? 2.504 -5.587 2.705 1.00 79.38 72 LEU A C 1
ATOM 550 O O . LEU A 1 72 ? 3.225 -4.995 3.510 1.00 79.38 72 LEU A O 1
ATOM 554 N 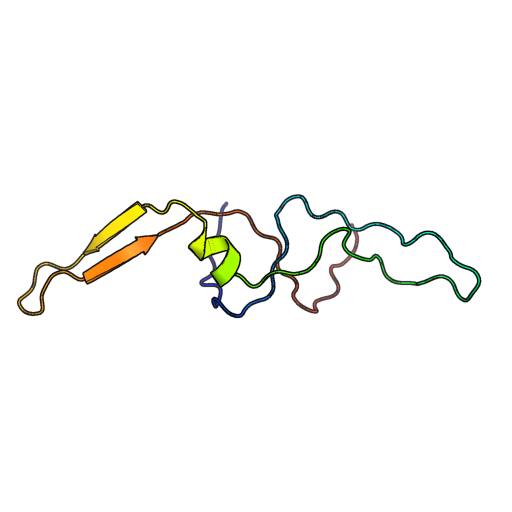N . ARG A 1 73 ? 2.994 -6.383 1.751 1.00 81.56 73 ARG A N 1
ATOM 555 C CA . ARG A 1 73 ? 4.412 -6.424 1.397 1.00 81.56 73 ARG A CA 1
ATOM 556 C C . ARG A 1 73 ? 4.654 -5.427 0.270 1.00 81.56 73 ARG A C 1
ATOM 558 O O . ARG A 1 73 ? 4.033 -5.528 -0.779 1.00 81.56 73 ARG A O 1
ATOM 565 N N . LEU A 1 74 ? 5.546 -4.474 0.503 1.00 80.69 74 LEU A N 1
ATOM 566 C CA . LEU A 1 74 ? 5.902 -3.423 -0.447 1.00 80.69 74 LEU A CA 1
ATOM 567 C C . LEU A 1 74 ? 7.416 -3.334 -0.569 1.00 80.69 74 LEU A C 1
ATOM 569 O O . LEU A 1 74 ? 8.144 -3.695 0.361 1.00 80.69 74 LEU A O 1
ATOM 573 N N . ARG A 1 75 ? 7.887 -2.808 -1.698 1.00 81.88 75 ARG A N 1
ATOM 574 C CA . ARG A 1 75 ? 9.294 -2.469 -1.895 1.00 81.88 75 ARG A CA 1
ATOM 575 C C . ARG A 1 75 ? 9.444 -0.955 -1.872 1.00 81.88 75 ARG A C 1
ATOM 577 O O . ARG A 1 75 ? 8.771 -0.252 -2.619 1.00 81.88 75 ARG A O 1
ATOM 584 N N . SER A 1 76 ? 10.305 -0.440 -0.997 1.00 80.31 76 SER A N 1
ATOM 585 C CA . SER A 1 76 ? 10.530 1.006 -0.927 1.00 80.31 76 SER A CA 1
ATOM 586 C C . SER A 1 76 ? 11.252 1.495 -2.179 1.00 80.31 76 SER A C 1
ATOM 588 O O . SER A 1 76 ? 12.229 0.878 -2.599 1.00 80.31 76 SER A O 1
ATOM 590 N N . ALA A 1 77 ? 10.812 2.623 -2.737 1.00 77.12 77 ALA A N 1
ATOM 591 C CA . ALA A 1 77 ? 11.491 3.277 -3.853 1.00 77.12 77 ALA A CA 1
ATOM 592 C C . ALA A 1 77 ? 12.622 4.222 -3.401 1.00 77.12 77 ALA A C 1
ATOM 594 O O . ALA A 1 77 ? 13.063 5.061 -4.183 1.00 77.12 77 ALA A O 1
ATOM 595 N N . THR A 1 78 ? 13.065 4.126 -2.140 1.00 69.81 78 THR A N 1
ATOM 596 C CA . THR A 1 78 ? 14.096 5.001 -1.564 1.00 69.81 78 THR A CA 1
ATOM 597 C C . THR A 1 78 ? 15.334 5.051 -2.460 1.00 69.81 78 THR A C 1
ATOM 599 O O . THR A 1 78 ? 15.827 4.010 -2.888 1.00 69.81 78 THR A O 1
ATOM 602 N N . THR A 1 79 ? 15.876 6.253 -2.682 1.00 54.44 79 THR A N 1
ATOM 603 C CA . THR A 1 79 ? 17.130 6.546 -3.409 1.00 54.44 79 THR A CA 1
ATOM 604 C C . THR A 1 79 ? 18.386 5.992 -2.709 1.00 54.44 79 THR A C 1
ATOM 606 O O . THR A 1 79 ? 19.451 6.601 -2.730 1.00 54.44 79 THR A O 1
ATOM 609 N N . THR A 1 80 ? 18.295 4.845 -2.046 1.00 45.94 80 THR A N 1
ATOM 610 C CA . THR A 1 80 ? 19.448 4.109 -1.543 1.00 45.94 80 THR A CA 1
ATOM 611 C C . THR A 1 80 ? 19.784 3.063 -2.592 1.00 45.94 80 THR A C 1
ATOM 613 O O . THR A 1 80 ? 19.041 2.104 -2.786 1.00 45.94 80 THR A O 1
ATOM 616 N N . VAL A 1 81 ? 20.897 3.277 -3.295 1.00 47.53 81 VAL A N 1
ATOM 617 C CA . VAL A 1 81 ? 21.572 2.239 -4.079 1.00 47.53 81 VAL A CA 1
ATOM 618 C C . VAL A 1 81 ? 21.715 0.993 -3.201 1.00 47.53 81 VAL A C 1
ATOM 620 O O . VAL A 1 81 ? 22.446 0.999 -2.215 1.00 47.53 81 VAL A O 1
ATOM 623 N N . MET A 1 82 ? 20.945 -0.050 -3.509 1.00 41.34 82 MET A N 1
ATOM 624 C CA . MET A 1 82 ? 21.080 -1.343 -2.845 1.00 41.34 82 MET A CA 1
ATOM 625 C C . MET A 1 82 ? 22.353 -2.021 -3.366 1.00 41.34 82 MET A C 1
ATOM 627 O O . MET A 1 82 ? 22.565 -2.016 -4.583 1.00 41.34 82 MET A O 1
ATOM 631 N N . PRO A 1 83 ? 23.196 -2.596 -2.490 1.00 38.06 83 PRO A N 1
ATOM 632 C CA . PRO A 1 83 ? 24.319 -3.404 -2.929 1.00 38.06 83 PRO A CA 1
ATOM 633 C C . PRO A 1 83 ? 23.770 -4.684 -3.560 1.00 38.06 83 PRO A C 1
ATOM 635 O O . PRO A 1 83 ? 22.933 -5.376 -2.978 1.00 38.06 83 PRO A O 1
ATOM 638 N N . THR A 1 84 ? 24.210 -4.960 -4.780 1.00 52.44 84 THR A N 1
ATOM 639 C CA . THR A 1 84 ? 24.007 -6.236 -5.461 1.00 52.44 84 THR A CA 1
ATOM 640 C C . THR A 1 84 ? 24.670 -7.332 -4.618 1.00 52.44 84 THR A C 1
ATOM 642 O O . THR A 1 84 ? 25.853 -7.202 -4.303 1.00 52.44 84 THR A O 1
ATOM 645 N N . LEU A 1 85 ? 23.914 -8.360 -4.217 1.00 43.59 85 LEU A N 1
ATOM 646 C CA . LEU A 1 85 ? 24.495 -9.667 -3.882 1.00 43.59 85 LEU A CA 1
ATOM 647 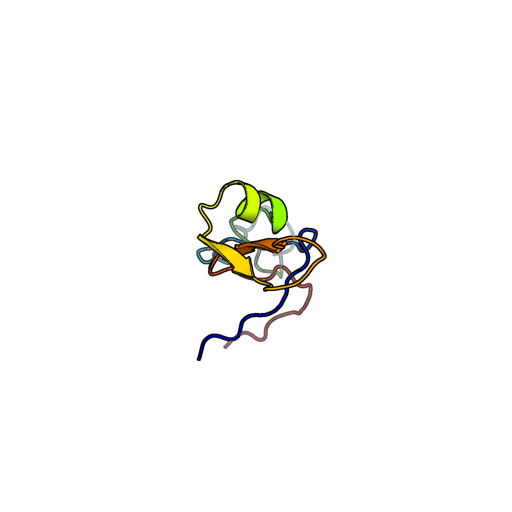C C . LEU A 1 85 ? 24.814 -10.403 -5.183 1.00 43.59 85 LEU A C 1
ATOM 649 O O . LEU A 1 85 ? 23.992 -10.270 -6.122 1.00 43.59 85 LEU A O 1
#

InterPro domains:
  IPR039365 Transposase IS701-like [PTHR33627] (2-78)

pLDDT: mean 73.65, std 12.75, range [34.84, 86.19]